Protein AF-A0A2V6PB50-F1 (afdb_monomer_lite)

pLDDT: mean 83.01, std 13.21, range [46.91, 96.12]

Sequence (69 aa):
MSDVAQRTALYREANDAILARRNIIYLYFPNYIVALPKSLKNSKAVPDGLIRIKGTSWQEVFELCPTNA

Structure (mmCIF, N/CA/C/O backbone):
data_AF-A0A2V6PB50-F1
#
_entry.id   AF-A0A2V6PB50-F1
#
loop_
_atom_site.group_PDB
_atom_site.id
_atom_site.type_symbol
_atom_site.label_atom_id
_atom_site.label_alt_id
_atom_site.label_comp_id
_atom_site.label_asym_id
_atom_site.label_entity_id
_atom_site.label_seq_id
_atom_site.pdbx_PDB_ins_code
_atom_site.Cartn_x
_atom_site.Cartn_y
_atom_site.Cartn_z
_atom_site.occupancy
_atom_site.B_iso_or_equiv
_atom_site.auth_seq_id
_atom_site.auth_comp_id
_atom_site.auth_asym_id
_atom_site.auth_atom_id
_atom_site.pdbx_PDB_model_num
ATOM 1 N N . MET A 1 1 ? 15.831 10.655 -1.784 1.00 55.66 1 MET A N 1
ATOM 2 C CA . MET A 1 1 ? 15.378 11.225 -3.072 1.00 55.66 1 MET A CA 1
ATOM 3 C C . MET A 1 1 ? 14.227 12.178 -2.804 1.00 55.66 1 MET A C 1
ATOM 5 O O . MET A 1 1 ? 13.157 11.718 -2.423 1.00 55.66 1 MET A O 1
ATOM 9 N N . SER A 1 2 ? 14.470 13.482 -2.913 1.00 85.69 2 SER A N 1
ATOM 10 C CA . SER A 1 2 ? 13.497 14.542 -2.607 1.00 85.69 2 SER A CA 1
ATOM 11 C C . SER A 1 2 ? 12.547 14.856 -3.769 1.00 85.69 2 SER A C 1
ATOM 13 O O . SER A 1 2 ? 11.435 15.309 -3.520 1.00 85.69 2 SER A O 1
ATOM 15 N N . ASP A 1 3 ? 12.938 14.574 -5.016 1.00 93.75 3 ASP A N 1
ATOM 16 C CA . ASP A 1 3 ? 12.109 14.833 -6.197 1.00 93.75 3 ASP A CA 1
ATOM 17 C C . ASP A 1 3 ? 11.078 13.710 -6.429 1.00 93.75 3 ASP A C 1
ATOM 19 O O . ASP A 1 3 ? 11.408 12.543 -6.670 1.00 93.75 3 ASP A O 1
ATOM 23 N N . VAL A 1 4 ? 9.797 14.071 -6.328 1.00 94.62 4 VAL A N 1
ATOM 24 C CA . VAL A 1 4 ? 8.658 13.168 -6.540 1.00 94.62 4 VAL A CA 1
ATOM 25 C C . VAL A 1 4 ? 8.420 12.896 -8.026 1.00 94.62 4 VAL A C 1
ATOM 27 O O . VAL A 1 4 ? 8.053 11.772 -8.379 1.00 94.62 4 VAL A O 1
ATOM 30 N N . ALA A 1 5 ? 8.642 13.880 -8.898 1.00 94.69 5 ALA A N 1
ATOM 31 C CA . ALA A 1 5 ? 8.420 13.743 -10.333 1.00 94.69 5 ALA A CA 1
ATOM 32 C C . ALA A 1 5 ? 9.431 12.763 -10.934 1.00 94.69 5 ALA A C 1
ATOM 34 O O . ALA A 1 5 ? 9.039 11.809 -11.610 1.00 94.69 5 ALA A O 1
ATOM 35 N N . GLN A 1 6 ? 10.709 12.921 -10.578 1.00 95.00 6 GLN A N 1
ATOM 36 C CA . GLN A 1 6 ? 11.767 12.001 -10.991 1.00 95.00 6 GLN A CA 1
ATOM 37 C C . GLN A 1 6 ? 11.471 10.563 -10.542 1.00 95.00 6 GLN A C 1
ATOM 39 O O . GLN A 1 6 ? 11.550 9.625 -11.334 1.00 95.00 6 GLN 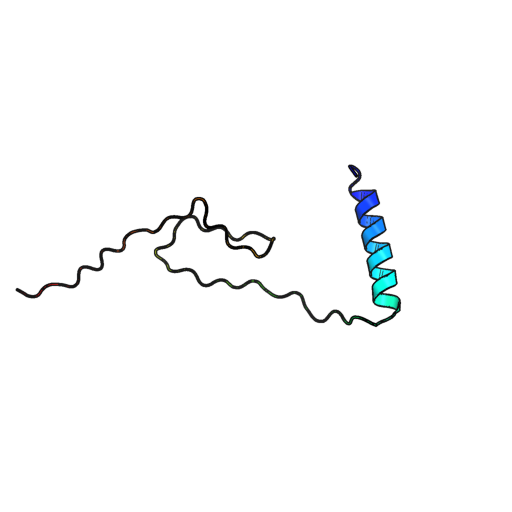A O 1
ATOM 44 N N . ARG A 1 7 ? 11.072 10.374 -9.279 1.00 94.94 7 ARG A N 1
ATOM 45 C CA . ARG A 1 7 ? 10.763 9.041 -8.745 1.00 94.94 7 ARG A CA 1
ATOM 46 C C . ARG A 1 7 ? 9.553 8.405 -9.439 1.00 94.94 7 ARG A C 1
ATOM 48 O O . ARG A 1 7 ? 9.551 7.206 -9.696 1.00 94.94 7 ARG A O 1
ATOM 55 N N . THR A 1 8 ? 8.543 9.205 -9.771 1.00 95.56 8 THR A N 1
ATOM 56 C CA . THR A 1 8 ? 7.359 8.731 -10.502 1.00 95.56 8 THR A CA 1
ATOM 57 C C . THR A 1 8 ? 7.723 8.255 -11.907 1.00 95.56 8 THR A C 1
ATOM 59 O O . THR A 1 8 ? 7.228 7.216 -12.335 1.00 95.56 8 THR A O 1
ATOM 62 N N . ALA A 1 9 ? 8.607 8.974 -12.609 1.00 96.12 9 ALA A N 1
ATOM 63 C CA . ALA A 1 9 ? 9.088 8.568 -13.928 1.00 96.12 9 ALA A CA 1
ATOM 64 C C . ALA A 1 9 ? 9.825 7.218 -13.874 1.00 96.12 9 ALA A C 1
ATOM 66 O O . ALA A 1 9 ? 9.494 6.316 -14.640 1.00 96.12 9 ALA A O 1
ATOM 67 N N . LEU A 1 10 ? 10.726 7.044 -12.901 1.00 96.12 10 LEU A N 1
ATOM 68 C 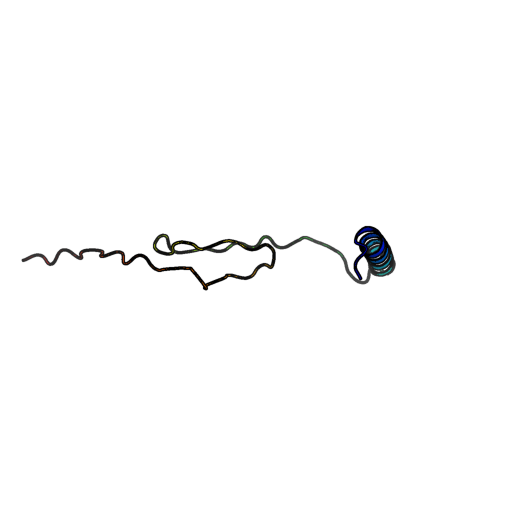CA . LEU A 1 10 ? 11.469 5.792 -12.708 1.00 96.12 10 LEU A CA 1
ATOM 69 C C . LEU A 1 10 ? 10.553 4.596 -12.404 1.00 96.12 10 LEU A C 1
ATOM 71 O O . LEU A 1 10 ? 10.769 3.504 -12.922 1.00 96.12 10 LEU A O 1
ATOM 75 N N . TYR A 1 11 ? 9.505 4.781 -11.593 1.00 95.56 11 TYR A N 1
ATOM 76 C CA . TYR A 1 11 ? 8.561 3.693 -11.316 1.00 95.56 11 TYR A CA 1
ATOM 77 C C . TYR A 1 11 ? 7.721 3.301 -12.535 1.00 95.56 11 TYR A C 1
ATOM 79 O O . TYR A 1 11 ? 7.383 2.127 -12.676 1.00 95.56 11 TYR A O 1
ATOM 87 N N . ARG A 1 12 ? 7.395 4.247 -13.426 1.00 94.56 12 ARG A N 1
ATOM 88 C CA . ARG A 1 12 ? 6.695 3.933 -14.682 1.00 94.56 12 ARG A CA 1
ATOM 89 C C . ARG A 1 12 ? 7.567 3.076 -15.592 1.00 94.56 12 ARG A C 1
ATOM 91 O O . ARG A 1 12 ? 7.123 2.015 -16.010 1.00 94.56 12 ARG A O 1
ATOM 98 N N . GLU A 1 13 ? 8.818 3.484 -15.791 1.00 95.06 13 GLU A N 1
ATOM 99 C CA . GLU A 1 13 ? 9.781 2.733 -16.603 1.00 95.06 13 GLU A CA 1
ATOM 100 C C . GLU A 1 13 ? 9.993 1.308 -16.064 1.00 95.06 13 GLU A C 1
ATOM 102 O O . GLU A 1 13 ? 9.966 0.334 -16.817 1.00 95.06 13 GLU A O 1
ATOM 107 N N . ALA A 1 14 ? 10.125 1.166 -14.741 1.00 92.81 14 ALA A N 1
ATOM 108 C CA . ALA A 1 14 ? 10.252 -0.140 -14.103 1.00 92.81 14 ALA A CA 1
ATOM 109 C C . ALA A 1 14 ? 9.010 -1.023 -14.321 1.00 92.81 14 ALA A C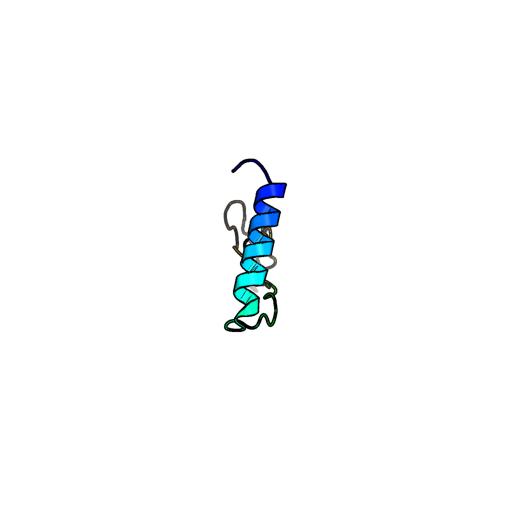 1
ATOM 111 O O . ALA A 1 14 ? 9.148 -2.206 -14.638 1.00 92.81 14 ALA A O 1
ATOM 112 N N . ASN A 1 15 ? 7.804 -0.462 -14.179 1.00 91.19 15 ASN A N 1
ATOM 113 C CA . ASN A 1 15 ? 6.561 -1.196 -14.421 1.00 91.19 15 ASN A CA 1
ATOM 114 C C . ASN A 1 15 ? 6.465 -1.680 -15.873 1.00 91.19 15 ASN A C 1
ATOM 116 O O . ASN A 1 15 ? 6.146 -2.849 -16.098 1.00 91.19 15 ASN A O 1
ATOM 120 N N . ASP A 1 16 ? 6.797 -0.826 -16.843 1.00 91.62 16 ASP A N 1
ATOM 121 C CA . ASP A 1 16 ? 6.774 -1.182 -18.263 1.00 91.62 16 ASP A CA 1
ATOM 122 C C . ASP A 1 16 ? 7.749 -2.332 -18.561 1.00 91.62 16 ASP A C 1
ATOM 124 O O . ASP A 1 16 ? 7.385 -3.313 -19.214 1.00 91.62 16 ASP A O 1
ATOM 128 N N . ALA A 1 17 ? 8.965 -2.280 -18.006 1.00 90.56 17 ALA A N 1
ATOM 129 C CA . ALA A 1 17 ? 9.969 -3.329 -18.177 1.00 90.56 17 ALA A CA 1
ATOM 130 C C . ALA A 1 17 ? 9.558 -4.673 -17.544 1.00 90.56 17 ALA A C 1
ATOM 132 O O . ALA A 1 17 ? 9.828 -5.741 -18.106 1.00 90.56 17 ALA A O 1
ATOM 133 N N . ILE A 1 18 ? 8.902 -4.640 -16.378 1.00 88.44 18 ILE A N 1
ATOM 134 C CA . ILE A 1 18 ? 8.404 -5.841 -15.692 1.00 88.44 18 ILE A CA 1
ATOM 135 C C . ILE A 1 18 ? 7.258 -6.477 -16.490 1.00 88.44 18 ILE A C 1
ATOM 137 O O . ILE A 1 18 ? 7.251 -7.694 -16.697 1.00 88.44 18 ILE A O 1
ATOM 141 N N . LEU A 1 19 ? 6.313 -5.668 -16.975 1.00 86.81 19 LEU A N 1
ATOM 142 C CA . LEU A 1 19 ? 5.141 -6.150 -17.706 1.00 86.81 19 LEU A CA 1
ATOM 143 C C . LEU A 1 19 ? 5.469 -6.597 -19.139 1.00 86.81 19 LEU A C 1
ATOM 145 O O . LEU A 1 19 ? 4.820 -7.514 -19.645 1.00 86.81 19 LEU A O 1
ATOM 149 N N . ALA A 1 20 ? 6.506 -6.040 -19.776 1.00 90.00 20 ALA A N 1
ATOM 150 C CA . ALA A 1 20 ? 6.931 -6.422 -21.127 1.00 90.00 20 ALA A CA 1
ATOM 151 C C . ALA A 1 20 ? 7.287 -7.914 -21.247 1.00 90.00 20 ALA A C 1
ATOM 153 O O . ALA A 1 20 ? 6.982 -8.550 -22.256 1.00 90.00 20 ALA A O 1
ATOM 154 N N . ARG A 1 21 ? 7.887 -8.496 -20.200 1.00 87.38 21 ARG A N 1
ATOM 155 C CA . ARG A 1 21 ? 8.238 -9.926 -20.158 1.00 87.38 21 ARG A CA 1
ATOM 156 C C . ARG A 1 21 ? 7.030 -10.842 -19.951 1.00 87.38 21 ARG A C 1
ATOM 158 O O . ARG A 1 21 ? 7.154 -12.040 -20.166 1.00 87.38 21 ARG A O 1
ATOM 165 N N . ARG A 1 22 ? 5.879 -10.299 -19.528 1.00 83.12 22 ARG A N 1
ATOM 166 C CA . ARG A 1 22 ? 4.639 -11.037 -19.209 1.00 83.12 22 ARG A CA 1
ATOM 167 C C . ARG A 1 22 ? 4.821 -12.197 -18.217 1.00 83.12 22 ARG A C 1
ATOM 169 O O . ARG A 1 22 ? 4.000 -13.105 -18.168 1.00 83.12 22 ARG A O 1
ATOM 176 N N . ASN A 1 23 ? 5.861 -12.135 -17.384 1.00 84.50 23 ASN A N 1
ATOM 177 C CA . ASN A 1 23 ? 6.110 -13.113 -16.320 1.00 84.50 23 ASN A CA 1
ATOM 178 C C . ASN A 1 23 ? 5.114 -12.971 -15.159 1.00 84.50 23 ASN A C 1
ATOM 180 O O . ASN A 1 23 ? 4.924 -13.898 -14.379 1.00 84.50 23 ASN A O 1
ATOM 184 N N . ILE A 1 24 ? 4.507 -11.790 -15.029 1.00 86.31 24 ILE A N 1
ATOM 185 C CA . ILE A 1 24 ? 3.510 -11.458 -14.018 1.00 86.31 24 ILE A CA 1
ATOM 186 C C . ILE A 1 24 ? 2.301 -10.900 -14.761 1.00 86.31 24 ILE A C 1
ATOM 188 O O . ILE A 1 24 ? 2.433 -9.972 -15.560 1.00 86.31 24 ILE A O 1
ATOM 192 N N . ILE A 1 25 ? 1.127 -11.462 -14.487 1.00 84.94 25 ILE A N 1
ATOM 193 C CA . ILE A 1 25 ? -0.151 -10.922 -14.947 1.00 84.94 25 ILE A CA 1
ATOM 194 C C . ILE A 1 25 ? -0.778 -10.208 -13.761 1.00 84.94 25 ILE A C 1
ATOM 196 O O . ILE A 1 25 ? -0.920 -10.777 -12.681 1.00 84.94 25 ILE A O 1
ATOM 200 N N . TYR A 1 26 ? -1.135 -8.949 -13.963 1.00 83.25 26 TYR A N 1
ATOM 201 C CA . TYR A 1 26 ? -1.815 -8.160 -12.957 1.00 83.25 26 TYR A CA 1
ATOM 202 C C . TYR A 1 26 ? -3.324 -8.439 -13.016 1.00 83.25 26 TYR A C 1
ATOM 204 O O . TYR A 1 26 ? -3.964 -8.063 -13.995 1.00 83.25 26 TYR A O 1
ATOM 212 N N . LEU A 1 27 ? -3.893 -9.121 -12.012 1.00 88.94 27 LEU A N 1
ATOM 213 C CA . LEU A 1 27 ? -5.327 -9.459 -12.002 1.00 88.94 27 LEU A CA 1
ATOM 214 C C . LEU A 1 27 ? -6.179 -8.396 -11.298 1.00 88.94 27 LEU A C 1
ATOM 216 O O . LEU A 1 27 ? -7.117 -7.873 -11.892 1.00 88.94 27 LEU A O 1
ATOM 220 N N . TYR A 1 28 ? -5.891 -8.101 -10.027 1.00 91.31 28 TYR A N 1
ATOM 221 C CA . TYR A 1 28 ? -6.674 -7.151 -9.232 1.00 91.31 28 TYR A CA 1
ATOM 222 C C . TYR A 1 28 ? -5.917 -6.679 -7.980 1.00 91.31 28 TYR A C 1
ATOM 224 O O . TYR A 1 28 ? -5.010 -7.362 -7.503 1.00 91.31 28 TYR A O 1
ATOM 232 N N . PHE A 1 29 ? -6.332 -5.529 -7.426 1.00 87.88 29 PHE A N 1
ATOM 233 C CA . PHE A 1 29 ? -5.901 -5.066 -6.099 1.00 87.88 29 PHE A CA 1
ATOM 234 C C . PHE A 1 29 ? -6.859 -5.618 -5.031 1.00 87.88 29 PHE A C 1
ATOM 236 O O . PHE A 1 29 ? -8.068 -5.404 -5.157 1.00 87.88 29 PHE A O 1
ATOM 243 N N . PRO A 1 30 ? -6.372 -6.293 -3.976 1.00 86.19 30 PRO A 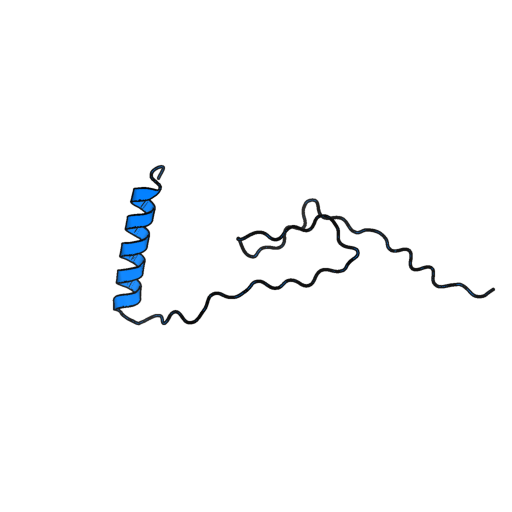N 1
ATOM 244 C CA . PRO A 1 30 ? -7.239 -6.790 -2.916 1.00 86.19 30 PRO A CA 1
ATOM 245 C C . PRO A 1 30 ? -7.881 -5.639 -2.135 1.00 86.19 30 PRO A C 1
ATOM 247 O O . PRO A 1 30 ? -7.202 -4.714 -1.690 1.00 86.19 30 PRO A O 1
ATOM 250 N N . ASN A 1 31 ? -9.198 -5.719 -1.935 1.00 86.19 31 ASN A N 1
ATOM 251 C CA . ASN A 1 31 ? -9.915 -4.813 -1.042 1.00 86.19 31 ASN A CA 1
ATOM 252 C C . ASN A 1 31 ? -9.711 -5.262 0.404 1.00 86.19 31 ASN A C 1
ATOM 254 O O . ASN A 1 31 ? -10.024 -6.400 0.757 1.00 86.19 31 ASN A O 1
ATOM 258 N N . TYR A 1 32 ? -9.207 -4.363 1.246 1.00 85.00 32 TYR A N 1
ATOM 259 C CA . TYR A 1 32 ? -8.969 -4.669 2.650 1.00 85.00 32 TYR A CA 1
ATOM 260 C C . TYR A 1 32 ? -10.261 -4.499 3.459 1.00 85.00 32 TYR A C 1
ATOM 262 O O . TYR A 1 32 ? -10.689 -3.380 3.742 1.00 85.00 32 TYR A O 1
ATOM 270 N N . ILE A 1 33 ? -10.902 -5.618 3.800 1.00 86.69 33 ILE A N 1
ATOM 271 C CA . ILE A 1 33 ? -12.156 -5.655 4.561 1.00 86.69 33 ILE A CA 1
ATOM 272 C C . ILE A 1 33 ? -11.844 -6.095 5.989 1.00 86.69 33 ILE A C 1
ATOM 274 O O . ILE A 1 33 ? -11.263 -7.157 6.203 1.00 86.69 33 ILE A O 1
ATOM 278 N N . VAL A 1 34 ? -12.257 -5.293 6.972 1.00 85.44 34 VAL A N 1
ATOM 279 C CA . VAL A 1 34 ? -12.062 -5.595 8.395 1.00 85.44 34 VAL A CA 1
ATOM 280 C C . VAL A 1 34 ? -13.397 -5.503 9.118 1.00 85.44 34 VAL A C 1
ATOM 282 O O . VAL A 1 34 ? -14.051 -4.461 9.100 1.00 85.44 34 VAL A O 1
ATOM 285 N N . ALA A 1 35 ? -13.782 -6.586 9.788 1.00 87.50 35 ALA A N 1
ATOM 286 C CA . ALA A 1 35 ? -14.907 -6.589 10.711 1.00 87.50 35 ALA A CA 1
ATOM 287 C C . ALA A 1 35 ? -14.417 -6.190 12.109 1.00 87.50 35 ALA A C 1
ATOM 289 O O . ALA A 1 35 ? -13.507 -6.812 12.654 1.00 87.50 35 ALA A O 1
ATOM 290 N N . LEU A 1 36 ? -15.018 -5.150 12.688 1.00 86.94 36 LEU A N 1
ATOM 291 C CA . LEU A 1 36 ? -14.707 -4.675 14.035 1.00 86.94 36 LEU A CA 1
ATOM 292 C C . LEU A 1 36 ? -15.968 -4.743 14.908 1.00 86.94 36 LEU A C 1
ATOM 294 O O . LEU A 1 36 ? -17.057 -4.418 14.425 1.00 86.94 36 LEU A O 1
ATOM 298 N N . PRO A 1 37 ? -15.858 -5.141 16.187 1.00 88.19 37 PRO A N 1
ATOM 299 C CA . PRO A 1 37 ? -16.998 -5.142 17.095 1.00 88.19 37 PRO A CA 1
ATOM 300 C C . PRO A 1 37 ? -17.470 -3.708 17.373 1.00 88.19 37 PRO A C 1
ATOM 302 O O . PRO A 1 37 ? -16.662 -2.788 17.480 1.00 88.19 37 PRO A O 1
ATOM 305 N N . LYS A 1 38 ? -18.787 -3.509 17.539 1.00 84.81 38 LYS A N 1
ATOM 306 C CA . LYS A 1 38 ? -19.395 -2.176 17.769 1.00 84.81 38 LYS A CA 1
ATOM 307 C C . LYS A 1 38 ? -18.853 -1.455 19.016 1.00 84.81 38 LYS A C 1
ATOM 309 O O . LYS A 1 38 ? -18.910 -0.222 19.095 1.00 84.81 38 LYS A O 1
ATOM 314 N N . SER A 1 39 ? -18.365 -2.225 19.988 1.00 88.31 39 SER A N 1
ATOM 315 C CA . SER A 1 39 ? -17.750 -1.743 21.226 1.00 88.31 39 SER A CA 1
ATOM 316 C C . SER A 1 39 ? -16.354 -1.151 21.018 1.00 88.31 39 SER A C 1
ATOM 318 O O . SER A 1 39 ? -15.902 -0.384 21.865 1.00 88.31 39 SER A O 1
ATOM 320 N N . LEU A 1 40 ? -15.681 -1.444 19.900 1.00 88.75 40 LEU A N 1
ATOM 321 C CA . LEU A 1 40 ? -14.372 -0.878 19.595 1.00 88.75 40 LEU A CA 1
ATOM 322 C C . LEU A 1 40 ? -14.518 0.564 19.098 1.00 88.75 40 LEU A C 1
ATOM 324 O O . LEU A 1 40 ? -15.186 0.834 18.097 1.00 88.75 40 LEU A O 1
ATOM 328 N N . LYS A 1 41 ? -13.868 1.501 19.788 1.00 89.31 41 LYS A N 1
ATOM 329 C CA . LYS A 1 41 ? -13.860 2.928 19.449 1.00 89.31 41 LYS A CA 1
ATOM 330 C C . LYS A 1 41 ? -12.495 3.370 18.938 1.00 89.31 41 LYS A C 1
ATOM 332 O O . LYS A 1 41 ? -11.469 2.752 19.219 1.00 89.31 41 LYS A O 1
ATOM 337 N N . ASN A 1 42 ? -12.501 4.468 18.181 1.00 88.56 42 ASN A N 1
ATOM 338 C CA . ASN A 1 42 ? -11.309 5.143 17.654 1.00 88.56 42 ASN A CA 1
ATOM 339 C C . ASN A 1 42 ? -10.430 4.300 16.711 1.00 88.56 42 ASN A C 1
ATOM 341 O O . ASN A 1 42 ? -9.290 4.676 16.440 1.00 88.56 42 ASN A O 1
ATOM 345 N N . SER A 1 43 ? -10.956 3.196 16.170 1.00 86.75 43 SER A N 1
ATOM 346 C CA . SER A 1 43 ? -10.285 2.453 15.101 1.00 86.75 43 SER A CA 1
ATOM 347 C C . SER A 1 43 ? -10.299 3.258 13.803 1.00 86.75 43 SER A C 1
ATOM 349 O O . SER A 1 43 ? -11.327 3.823 13.422 1.00 86.75 43 SER A O 1
ATOM 351 N N . LYS A 1 44 ? -9.148 3.326 13.130 1.00 85.25 44 LYS A N 1
ATOM 352 C CA . LYS A 1 44 ? -8.970 4.034 11.858 1.00 85.25 44 LYS A CA 1
ATOM 353 C C . LYS A 1 44 ? -8.387 3.082 10.829 1.00 85.25 44 LYS A C 1
ATOM 355 O O . LYS A 1 44 ? -7.369 2.443 11.088 1.00 85.25 44 LYS A O 1
ATOM 360 N N . ALA A 1 45 ? -9.016 3.031 9.660 1.00 85.00 45 ALA A N 1
ATOM 361 C CA . ALA A 1 45 ? -8.445 2.361 8.504 1.00 85.00 45 ALA A CA 1
ATOM 362 C C . ALA A 1 45 ? -7.244 3.164 7.990 1.00 85.00 45 ALA A C 1
ATOM 364 O O . ALA A 1 45 ? -7.286 4.396 7.934 1.00 85.00 45 ALA A O 1
ATOM 365 N N . VAL A 1 46 ? -6.174 2.462 7.629 1.00 86.50 46 VAL A N 1
ATOM 366 C CA . VAL A 1 46 ? -4.936 3.055 7.121 1.00 86.50 46 VAL A CA 1
ATOM 367 C C . VAL A 1 46 ? -4.622 2.416 5.766 1.00 86.50 46 VAL A C 1
ATOM 369 O O . VAL A 1 46 ? -4.843 1.215 5.599 1.00 86.50 46 VAL A O 1
ATOM 372 N N . PRO A 1 47 ? -4.147 3.192 4.772 1.00 85.38 47 PRO A N 1
ATOM 373 C CA . PRO A 1 47 ? -3.935 2.701 3.405 1.00 85.38 47 PRO A CA 1
ATOM 374 C C . PRO A 1 47 ? -2.771 1.708 3.264 1.00 85.38 47 PRO A C 1
ATOM 376 O O . PRO A 1 47 ? -2.514 1.232 2.165 1.00 85.38 47 PRO A O 1
ATOM 379 N N . ASP A 1 48 ? -2.063 1.399 4.352 1.00 85.81 48 ASP A N 1
ATOM 380 C CA . ASP A 1 48 ? -1.010 0.380 4.407 1.00 85.81 48 ASP A CA 1
ATOM 381 C C . ASP A 1 48 ? -1.568 -1.045 4.585 1.00 85.81 48 ASP A C 1
ATOM 383 O O . ASP A 1 48 ? -0.807 -2.008 4.545 1.00 85.81 48 ASP A O 1
ATOM 387 N N . GLY A 1 49 ? -2.886 -1.193 4.769 1.00 82.62 49 GLY A N 1
ATOM 388 C CA . GLY A 1 49 ? -3.523 -2.488 5.007 1.00 82.62 49 GLY A CA 1
ATOM 389 C C . GLY A 1 49 ? -3.278 -3.031 6.415 1.00 82.62 49 GLY A C 1
ATOM 390 O O . GLY A 1 49 ? -3.511 -4.208 6.664 1.00 82.62 49 GLY A O 1
ATOM 391 N N . LEU A 1 50 ? -2.805 -2.204 7.353 1.00 86.00 50 LEU A N 1
ATOM 392 C CA . LEU A 1 50 ? -2.537 -2.620 8.727 1.00 86.00 50 LEU A CA 1
ATOM 393 C C . LEU A 1 50 ? -3.602 -2.084 9.689 1.00 86.00 50 LEU A C 1
ATOM 395 O O . LEU A 1 50 ? -4.074 -0.951 9.581 1.00 86.00 50 LEU A O 1
ATOM 399 N N . ILE A 1 51 ? -3.954 -2.895 10.689 1.00 85.81 51 ILE A N 1
ATOM 400 C CA . ILE A 1 51 ? -4.854 -2.481 11.772 1.00 85.81 51 ILE A CA 1
ATOM 401 C C . ILE A 1 51 ? -4.020 -1.828 12.874 1.00 85.81 51 ILE A C 1
ATOM 403 O O . ILE A 1 51 ? -3.159 -2.464 13.484 1.00 85.81 51 ILE A O 1
ATOM 407 N N . ARG A 1 52 ? -4.286 -0.552 13.166 1.00 87.12 52 ARG A N 1
ATOM 408 C CA . ARG A 1 52 ? -3.616 0.171 14.253 1.00 87.12 52 ARG A CA 1
ATOM 409 C C . ARG A 1 52 ? -4.427 0.065 15.536 1.00 87.12 52 ARG A C 1
ATOM 411 O O . ARG A 1 52 ? -5.510 0.625 15.634 1.00 87.12 52 ARG A O 1
ATOM 418 N N . ILE A 1 53 ? -3.862 -0.615 16.530 1.00 87.81 53 ILE A N 1
ATOM 419 C CA . ILE A 1 53 ? -4.489 -0.802 17.850 1.00 87.81 53 ILE A CA 1
ATOM 420 C C . ILE A 1 53 ? -4.213 0.403 18.767 1.00 87.81 53 ILE A C 1
ATOM 422 O O . ILE A 1 53 ? -4.988 0.715 19.671 1.00 87.81 53 ILE A O 1
ATOM 426 N N . LYS A 1 54 ? -3.119 1.135 18.534 1.00 88.69 54 LYS A N 1
ATOM 427 C CA . LYS A 1 54 ? -2.745 2.276 19.376 1.00 88.69 54 LYS A CA 1
ATOM 428 C C . LYS A 1 54 ? -3.792 3.392 19.283 1.00 88.69 54 LYS A C 1
ATOM 430 O O . LYS A 1 54 ? -4.079 3.880 18.195 1.00 88.69 54 LYS A O 1
ATOM 435 N N . GLY A 1 55 ? -4.305 3.821 20.436 1.00 86.62 55 GLY A N 1
ATOM 436 C CA . GLY A 1 55 ? -5.358 4.838 20.528 1.00 86.62 55 GLY A CA 1
ATOM 437 C C . GLY A 1 55 ? -6.775 4.293 20.325 1.00 86.62 55 GLY A C 1
ATOM 438 O O . GLY A 1 55 ? -7.728 5.064 20.410 1.00 86.62 55 GLY A O 1
ATOM 439 N N . THR A 1 56 ? -6.921 2.985 20.093 1.00 89.62 56 THR A N 1
ATOM 440 C CA . THR A 1 56 ? -8.222 2.313 20.154 1.00 89.62 56 THR A CA 1
ATOM 441 C C . THR A 1 56 ? -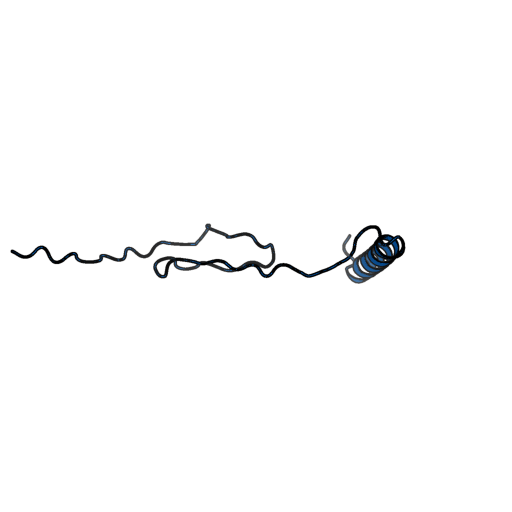8.568 1.975 21.596 1.00 89.62 56 THR A C 1
ATOM 443 O O . THR A 1 56 ? -7.684 1.735 22.421 1.00 89.62 56 THR A O 1
ATOM 446 N N . SER A 1 57 ? -9.857 1.986 21.905 1.00 86.56 57 SER A N 1
ATOM 447 C CA . SER A 1 57 ? -10.363 1.612 23.219 1.00 86.56 57 SER A CA 1
ATOM 448 C C . SER A 1 57 ? -11.589 0.728 23.083 1.00 86.56 57 SER A C 1
ATOM 450 O O . SER A 1 57 ? -12.334 0.796 22.101 1.00 86.56 57 SER A O 1
ATOM 452 N N . TRP A 1 58 ? -11.787 -0.107 24.092 1.00 87.81 58 TRP A N 1
ATOM 453 C CA . TRP A 1 58 ? -12.998 -0.890 24.251 1.00 87.81 58 TRP A CA 1
ATOM 454 C C . TRP A 1 58 ? -13.970 -0.093 25.108 1.00 87.81 58 TRP A C 1
ATOM 456 O O . TRP A 1 58 ? -13.614 0.369 26.189 1.00 87.81 58 TRP A O 1
ATOM 466 N N . GLN A 1 59 ? -15.189 0.092 24.615 1.00 76.81 59 GLN A N 1
ATOM 467 C CA . GLN A 1 59 ? -16.290 0.522 25.459 1.00 76.81 59 GLN A CA 1
ATOM 468 C C . GLN A 1 59 ? -16.842 -0.720 26.157 1.00 76.81 59 GLN A C 1
ATOM 470 O O . GLN A 1 59 ? -17.281 -1.653 25.481 1.00 76.81 59 GLN A O 1
ATOM 475 N N . GLU A 1 60 ? -16.793 -0.749 27.488 1.00 62.81 60 GLU A N 1
ATOM 476 C CA . GLU A 1 60 ? -17.455 -1.795 28.264 1.00 62.81 60 GLU A CA 1
ATOM 477 C C . GLU A 1 60 ? -18.956 -1.723 27.988 1.00 62.81 60 GLU A C 1
ATOM 479 O O . GLU A 1 60 ? -19.630 -0.743 28.310 1.00 62.81 60 GLU A O 1
ATOM 484 N N . VAL A 1 61 ? -19.475 -2.750 27.323 1.00 55.84 61 VAL A N 1
ATOM 485 C CA . VAL A 1 61 ? -20.912 -2.958 27.208 1.00 55.84 61 VAL A CA 1
ATOM 486 C C . VAL A 1 61 ? -21.283 -3.799 28.421 1.00 55.84 61 VAL A C 1
ATOM 488 O O . VAL A 1 61 ? -21.094 -5.011 28.410 1.00 55.84 61 VAL A O 1
ATOM 491 N N . PHE A 1 62 ? -21.753 -3.151 29.489 1.00 54.31 62 PHE A N 1
ATOM 492 C CA . PHE A 1 62 ? -22.467 -3.844 30.560 1.00 54.31 62 PHE A CA 1
ATOM 493 C C . PHE A 1 62 ? -23.786 -4.350 29.976 1.00 54.31 62 PHE A C 1
ATOM 495 O O . PHE A 1 62 ? -24.813 -3.675 30.020 1.00 54.31 62 PHE A O 1
ATOM 502 N N . GLU A 1 63 ? -23.749 -5.527 29.365 1.00 56.19 63 GLU A N 1
ATOM 503 C CA . GLU A 1 63 ? -24.955 -6.286 29.087 1.00 56.19 63 GLU A CA 1
ATOM 504 C C . GLU A 1 63 ? -25.406 -6.846 30.439 1.00 56.19 63 GLU A C 1
ATOM 506 O O . GLU A 1 63 ? -24.887 -7.845 30.934 1.00 56.19 63 GLU A O 1
ATOM 511 N N . LEU A 1 64 ? -26.291 -6.101 31.108 1.00 53.22 64 LEU A N 1
ATOM 512 C CA . LEU A 1 64 ? -26.998 -6.565 32.293 1.00 53.22 64 LEU A CA 1
ATOM 513 C C . LEU A 1 64 ? -27.740 -7.842 31.895 1.00 53.22 64 LEU A C 1
ATOM 515 O O . LEU A 1 64 ? -28.824 -7.779 31.323 1.00 53.22 64 LEU A O 1
ATOM 519 N N . CYS A 1 65 ? -27.156 -9.003 32.181 1.00 49.50 65 CYS A N 1
ATOM 520 C CA . CYS A 1 65 ? -27.938 -10.218 32.312 1.00 49.50 65 CYS A CA 1
ATOM 521 C C . CYS A 1 65 ? -28.897 -9.947 33.481 1.00 49.50 65 CYS A C 1
ATOM 523 O O . CYS A 1 65 ? -28.407 -9.713 34.591 1.00 49.50 65 CYS A O 1
ATOM 525 N N . PRO A 1 66 ? -30.225 -9.864 33.274 1.00 54.47 66 PRO A N 1
ATOM 526 C CA . PRO A 1 66 ? -31.126 -9.651 34.388 1.00 54.47 66 PRO A CA 1
ATOM 527 C C . PRO A 1 66 ? -31.060 -10.915 35.244 1.00 54.47 66 PRO A C 1
ATOM 529 O O . PRO A 1 66 ? -31.573 -11.970 34.876 1.00 54.47 66 PRO A O 1
ATOM 532 N N . THR A 1 67 ? -30.376 -10.829 36.382 1.00 55.41 67 THR A N 1
ATOM 533 C CA . THR A 1 67 ? -30.563 -11.769 37.482 1.00 55.41 67 THR A CA 1
ATOM 534 C C . THR A 1 67 ? -32.008 -11.627 37.929 1.00 55.41 67 THR A C 1
ATOM 536 O O . THR A 1 67 ? -32.355 -10.677 38.630 1.00 55.41 67 THR A O 1
ATOM 539 N N . ASN A 1 68 ? -32.855 -12.539 37.457 1.00 50.72 68 ASN A N 1
ATOM 540 C CA . ASN A 1 68 ? -34.182 -12.741 38.012 1.00 50.72 68 ASN A CA 1
ATOM 541 C C . ASN A 1 68 ? -34.008 -13.137 39.484 1.00 50.72 68 ASN A C 1
ATOM 543 O O . ASN A 1 68 ? -33.361 -14.144 39.781 1.00 50.72 68 ASN A O 1
ATOM 547 N N . ALA A 1 69 ? -34.516 -12.264 40.354 1.00 46.91 69 ALA A N 1
ATOM 548 C CA . ALA A 1 69 ? -34.720 -12.493 41.778 1.00 46.91 69 ALA A CA 1
ATOM 549 C C . ALA A 1 69 ? -35.714 -13.635 42.031 1.00 46.91 69 ALA A C 1
ATOM 551 O O . ALA A 1 69 ? -36.565 -13.885 41.143 1.00 46.91 69 ALA A O 1
#

Secondary structure (DSSP, 8-state):
---HHHHHHHHHHHHHHHHHTTSS----PPP------TTEES----TTS---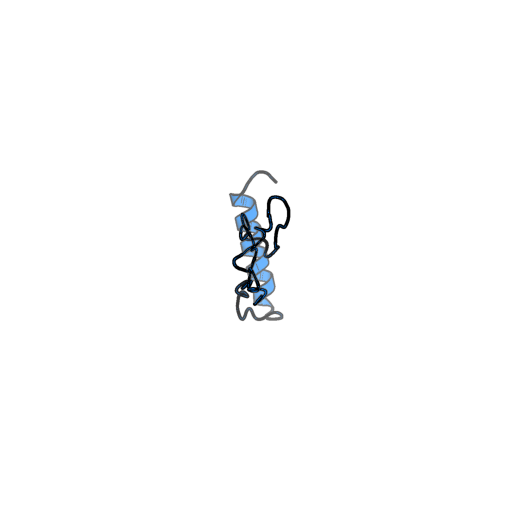-TT-EE-----------

Radius of gyration: 22.98 Å; chains: 1; bounding box: 50×28×63 Å

Foldseek 3Di:
DPDPVVVVVVVVVVVCVVCVVVPDDDDDDDDQDDDDDPQKPPWDDDPVSDTDCPPIDGRDDPPPPPPDD